Protein AF-A0A1B6HU58-F1 (afdb_monomer)

Structure (mmCIF, N/CA/C/O backbone):
data_AF-A0A1B6HU58-F1
#
_entry.id   AF-A0A1B6HU58-F1
#
loop_
_atom_site.group_PDB
_atom_site.id
_atom_site.type_symbol
_atom_site.label_atom_id
_atom_site.label_alt_id
_atom_site.label_comp_id
_atom_site.label_asym_id
_atom_site.label_entity_id
_atom_site.label_seq_id
_atom_site.pdbx_PDB_ins_code
_atom_site.Cartn_x
_atom_site.Cartn_y
_atom_site.Cartn_z
_atom_site.occupancy
_atom_site.B_iso_or_equiv
_atom_site.auth_seq_id
_atom_site.auth_comp_id
_atom_site.auth_asym_id
_atom_site.auth_atom_id
_atom_site.pdbx_PDB_model_num
ATOM 1 N N . ILE A 1 1 ? -58.304 12.877 50.789 1.00 38.53 1 ILE A N 1
ATOM 2 C CA . ILE A 1 1 ? -57.916 11.702 49.976 1.00 38.53 1 ILE A CA 1
ATOM 3 C C . ILE A 1 1 ? -57.469 12.216 48.611 1.00 38.53 1 ILE A C 1
ATOM 5 O O . ILE A 1 1 ? -58.285 12.794 47.913 1.00 38.53 1 ILE A O 1
ATOM 9 N N . ALA A 1 2 ? -56.160 12.076 48.373 1.00 35.81 2 ALA A N 1
ATOM 10 C CA . ALA A 1 2 ? -55.349 12.209 47.154 1.00 35.81 2 ALA A CA 1
ATOM 11 C C . ALA A 1 2 ? -55.521 13.417 46.203 1.00 35.81 2 ALA A C 1
ATOM 13 O O . ALA A 1 2 ? -56.507 13.556 45.487 1.00 35.81 2 ALA A O 1
ATOM 14 N N . SER A 1 3 ? -54.452 14.220 46.176 1.00 34.66 3 SER A N 1
ATOM 15 C CA . SER A 1 3 ? -54.121 15.298 45.245 1.00 34.66 3 SER A CA 1
ATOM 16 C C . SER A 1 3 ? -53.852 14.820 43.815 1.00 34.66 3 SER A C 1
ATOM 18 O O . SER A 1 3 ? -53.418 13.696 43.575 1.00 34.66 3 SER A O 1
ATOM 20 N N . ILE A 1 4 ? -54.052 15.761 42.894 1.00 45.44 4 ILE A N 1
ATOM 21 C CA . ILE A 1 4 ? -53.617 15.782 41.495 1.00 45.44 4 ILE A CA 1
ATOM 22 C C . ILE A 1 4 ? -52.116 15.478 41.400 1.00 45.44 4 ILE A C 1
ATOM 24 O O . ILE A 1 4 ? -51.355 16.061 42.165 1.00 45.44 4 ILE A O 1
ATOM 28 N N . ASN A 1 5 ? -51.692 14.684 40.411 1.00 38.53 5 ASN A N 1
ATOM 29 C CA . ASN A 1 5 ? -50.334 14.767 39.869 1.00 38.53 5 ASN A CA 1
ATOM 30 C C . ASN A 1 5 ? -50.347 14.659 38.335 1.00 38.53 5 ASN A C 1
ATOM 32 O O . ASN A 1 5 ? -50.683 13.625 37.762 1.00 38.53 5 ASN A O 1
ATOM 36 N N . ASN A 1 6 ? -49.974 15.776 37.704 1.00 44.97 6 ASN A N 1
ATOM 37 C CA . ASN A 1 6 ? -49.461 15.879 36.339 1.00 44.97 6 ASN A CA 1
ATOM 38 C C . ASN A 1 6 ? -48.185 15.042 36.222 1.00 44.97 6 ASN A C 1
ATOM 40 O O . ASN A 1 6 ? -47.305 15.236 37.051 1.00 44.97 6 ASN A O 1
ATOM 44 N N . ASN A 1 7 ? -48.016 14.252 35.159 1.00 41.00 7 ASN A N 1
ATOM 45 C CA . ASN A 1 7 ? -46.676 13.896 34.691 1.00 41.00 7 ASN A CA 1
ATOM 46 C C . ASN A 1 7 ? -46.579 14.022 33.166 1.00 41.00 7 ASN A C 1
ATOM 48 O O . ASN A 1 7 ? -47.156 13.261 32.393 1.00 41.00 7 ASN A O 1
ATOM 52 N N . ARG A 1 8 ? -45.851 15.073 32.790 1.00 44.38 8 ARG A N 1
ATOM 53 C CA . ARG A 1 8 ? -45.233 15.367 31.496 1.00 44.38 8 ARG A CA 1
ATOM 54 C C . ARG A 1 8 ? -44.228 14.248 31.168 1.00 44.38 8 ARG A C 1
ATOM 56 O O . ARG A 1 8 ? -43.626 13.741 32.111 1.00 44.38 8 ARG A O 1
ATOM 63 N N . PRO A 1 9 ? -44.000 13.872 29.897 1.00 43.44 9 PRO A N 1
ATOM 64 C CA . PRO A 1 9 ? -42.882 12.990 29.582 1.00 43.44 9 PRO A CA 1
ATOM 65 C C . PRO A 1 9 ? -41.580 13.710 29.953 1.00 43.44 9 PRO A C 1
ATOM 67 O O . PRO A 1 9 ? -41.341 14.835 29.503 1.00 43.44 9 PRO A O 1
ATOM 70 N N . GLU A 1 10 ? -40.804 13.090 30.840 1.00 45.19 10 GLU A N 1
ATOM 71 C CA . GLU A 1 10 ? -39.456 13.527 31.188 1.00 45.19 10 GLU A CA 1
ATOM 72 C C . GLU A 1 10 ? -38.594 13.551 29.922 1.00 45.19 10 GLU A C 1
ATOM 74 O O . GLU A 1 10 ? -38.734 12.723 29.018 1.00 45.19 10 GLU A O 1
ATOM 79 N N 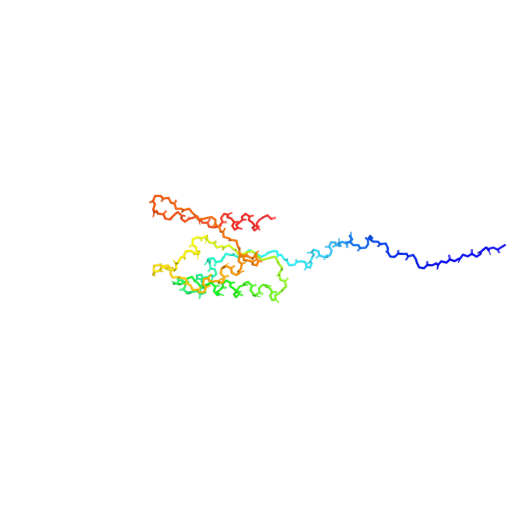. SER A 1 11 ? -37.767 14.588 29.837 1.00 49.78 11 SER A N 1
ATOM 80 C CA . SER A 1 11 ? -36.714 14.746 28.847 1.00 49.78 11 SER A CA 1
ATOM 81 C C . SER A 1 11 ? -35.899 13.465 28.753 1.00 49.78 11 SER A C 1
ATOM 83 O O . SER A 1 11 ? -35.455 12.947 29.771 1.00 49.78 11 SER A O 1
ATOM 85 N N . VAL A 1 12 ? -35.702 12.973 27.532 1.00 48.88 12 VAL A N 1
ATOM 86 C CA . VAL A 1 12 ? -34.733 11.912 27.262 1.00 48.88 12 VAL A CA 1
ATOM 87 C C . VAL A 1 12 ? -33.370 12.482 27.644 1.00 48.88 12 VAL A C 1
ATOM 89 O O . VAL A 1 12 ? -32.906 13.429 27.006 1.00 48.88 12 VAL A O 1
ATOM 92 N N . ASP A 1 13 ? -32.808 12.004 28.748 1.00 41.28 13 ASP A N 1
ATOM 93 C CA . ASP A 1 13 ? -31.530 12.482 29.257 1.00 41.28 13 ASP A CA 1
ATOM 94 C C . ASP A 1 13 ? -30.433 12.229 28.212 1.00 41.28 13 ASP A C 1
ATOM 96 O O . ASP A 1 13 ? -30.347 11.154 27.618 1.00 41.28 13 ASP A O 1
ATOM 100 N N . GLU A 1 14 ? -29.543 13.206 28.018 1.00 51.34 14 GLU A N 1
ATOM 101 C CA . GLU A 1 14 ? -28.357 13.129 27.142 1.00 51.34 14 GLU A CA 1
ATOM 102 C C . GLU A 1 14 ? -27.340 12.036 27.569 1.00 51.34 14 GLU A C 1
ATOM 104 O O . GLU A 1 14 ? -26.264 11.913 26.988 1.00 51.34 14 GLU A O 1
ATOM 109 N N . ALA A 1 15 ? -27.681 11.218 28.569 1.00 48.53 15 ALA A N 1
ATOM 110 C CA . ALA A 1 15 ? -26.873 10.140 29.131 1.00 48.53 15 ALA A CA 1
ATOM 111 C C . ALA A 1 15 ? -26.972 8.800 28.368 1.00 48.53 15 ALA A C 1
ATOM 113 O O . ALA A 1 15 ? -26.189 7.894 28.645 1.00 48.53 15 ALA A O 1
ATOM 114 N N . ASP A 1 16 ? -27.855 8.674 27.370 1.00 49.12 16 ASP A N 1
ATOM 115 C CA . ASP A 1 16 ? -27.934 7.477 26.508 1.00 49.12 16 ASP A CA 1
ATOM 116 C C . ASP A 1 16 ? -26.790 7.384 25.470 1.00 49.12 16 ASP A C 1
ATOM 118 O O . ASP A 1 16 ? -26.725 6.435 24.686 1.00 49.12 16 ASP A O 1
ATOM 122 N N . PHE A 1 17 ? -25.851 8.340 25.452 1.00 54.50 17 PHE A 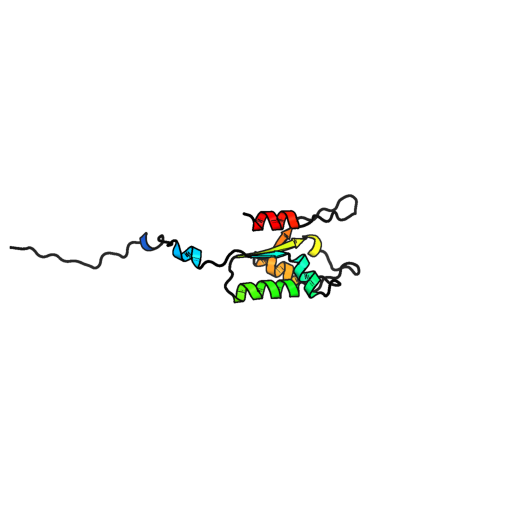N 1
ATOM 123 C CA . PHE A 1 17 ? -24.711 8.333 24.525 1.00 54.50 17 PHE A CA 1
ATOM 124 C C . PHE A 1 17 ? -23.507 7.495 25.005 1.00 54.50 17 PHE A C 1
ATOM 126 O O . PHE A 1 17 ? -22.569 7.285 24.237 1.00 54.50 17 PHE A O 1
ATOM 133 N N . GLU A 1 18 ? -23.513 6.974 26.237 1.00 55.31 18 GLU A N 1
ATOM 134 C CA . GLU A 1 18 ? -22.334 6.306 26.818 1.00 55.31 18 GLU A CA 1
ATOM 135 C C . GLU A 1 18 ? -22.621 4.970 27.522 1.00 55.31 18 GLU A C 1
ATOM 137 O O . GLU A 1 18 ? -22.057 4.649 28.566 1.00 55.31 18 GLU A O 1
ATOM 142 N N . LEU A 1 19 ? -23.443 4.116 26.909 1.00 53.25 19 LEU A N 1
ATOM 143 C CA . LEU A 1 19 ? -23.501 2.696 27.274 1.00 53.25 19 LEU A CA 1
ATOM 144 C C . LEU A 1 19 ? -23.094 1.811 26.092 1.00 53.25 19 LEU A C 1
ATOM 146 O O . LEU A 1 19 ? -23.894 1.077 25.520 1.00 53.25 19 LEU A O 1
ATOM 150 N N . LEU A 1 20 ? -21.807 1.870 25.732 1.00 53.53 20 LEU A N 1
ATOM 151 C CA . LEU A 1 20 ? -21.187 0.812 24.934 1.00 53.53 20 LEU A CA 1
ATOM 152 C C . LEU A 1 20 ? -21.175 -0.459 25.781 1.00 53.53 20 LEU A C 1
ATOM 154 O O . LEU A 1 20 ? -20.449 -0.574 26.770 1.00 53.53 20 LEU A O 1
ATOM 158 N N . THR A 1 21 ? -22.034 -1.402 25.419 1.00 51.16 21 THR A N 1
ATOM 159 C CA . THR A 1 21 ? -22.115 -2.679 26.117 1.00 51.16 21 THR A CA 1
ATOM 160 C C . THR A 1 21 ? -20.924 -3.555 25.708 1.00 51.16 21 THR A C 1
ATOM 162 O O . THR A 1 21 ? -20.485 -3.487 24.560 1.00 51.16 21 THR A O 1
ATOM 165 N N . PRO A 1 22 ? -20.408 -4.446 26.576 1.00 54.22 22 PRO A N 1
ATOM 166 C CA . PRO A 1 22 ? -19.327 -5.380 26.220 1.00 54.22 22 PRO A CA 1
ATOM 167 C C . PRO A 1 22 ? -19.649 -6.289 25.018 1.00 54.22 22 PRO A C 1
ATOM 169 O O . PRO A 1 22 ? -18.760 -6.927 24.459 1.00 54.22 22 PRO A O 1
ATOM 172 N N . ALA A 1 23 ? -20.924 -6.366 24.624 1.00 54.50 23 ALA A N 1
ATOM 173 C CA . ALA A 1 23 ? -21.368 -7.067 23.430 1.00 54.50 23 ALA A CA 1
ATOM 174 C C . ALA A 1 23 ? -20.944 -6.354 22.133 1.00 54.50 23 ALA A C 1
ATOM 176 O O . ALA A 1 23 ? -20.708 -7.033 21.139 1.00 54.50 23 ALA A O 1
ATOM 177 N N . ASP A 1 24 ? -20.785 -5.026 22.133 1.00 54.59 24 ASP A N 1
ATOM 178 C CA . ASP A 1 24 ? -20.426 -4.257 20.934 1.00 54.59 24 ASP A CA 1
ATOM 179 C C . ASP A 1 24 ? -18.991 -4.533 20.464 1.00 54.59 24 ASP A C 1
ATOM 181 O O . ASP A 1 24 ? -18.731 -4.555 19.261 1.00 54.59 24 ASP A O 1
ATOM 185 N N . ASP A 1 25 ? -18.067 -4.822 21.384 1.00 56.78 25 ASP A N 1
ATOM 186 C CA . ASP A 1 25 ? -16.696 -5.219 21.037 1.00 56.78 25 ASP A CA 1
ATOM 187 C C . ASP A 1 25 ? -16.625 -6.641 20.461 1.00 56.78 25 ASP A C 1
ATOM 189 O O . ASP A 1 25 ? -15.767 -6.922 19.625 1.00 56.78 25 ASP A O 1
ATOM 193 N N . ALA A 1 26 ? -17.566 -7.527 20.814 1.00 60.81 26 ALA A N 1
ATOM 194 C CA . ALA A 1 26 ? -17.640 -8.877 20.246 1.00 60.81 26 ALA A CA 1
ATOM 195 C C . ALA A 1 26 ? -18.042 -8.882 18.755 1.00 60.81 26 ALA A C 1
ATOM 197 O O . ALA A 1 26 ? -17.774 -9.858 18.051 1.00 60.81 26 ALA A O 1
ATOM 198 N N . TYR A 1 27 ? -18.644 -7.790 18.264 1.00 67.50 27 TYR A N 1
ATOM 199 C CA . TYR A 1 27 ? -19.015 -7.603 16.857 1.00 67.50 27 TYR A CA 1
ATOM 200 C C . TYR A 1 27 ? -18.078 -6.656 16.090 1.00 67.50 27 TYR A C 1
ATOM 202 O O . TYR A 1 27 ? -18.240 -6.492 14.875 1.00 67.50 27 TYR A O 1
ATOM 210 N N . ARG A 1 28 ? -17.081 -6.042 16.745 1.00 80.06 28 ARG A N 1
ATOM 211 C CA . ARG A 1 28 ? -16.088 -5.211 16.050 1.00 80.06 28 ARG A CA 1
ATOM 212 C C . ARG A 1 28 ? -15.085 -6.090 15.315 1.00 80.06 28 ARG A C 1
ATOM 214 O O . ARG A 1 28 ? -14.399 -6.934 15.887 1.00 80.06 28 ARG A O 1
ATOM 221 N N . LEU A 1 29 ? -14.987 -5.868 14.008 1.00 91.69 29 LEU A N 1
ATOM 222 C CA . LEU A 1 29 ? -13.959 -6.489 13.186 1.00 91.69 29 LEU A CA 1
ATOM 223 C C . LEU A 1 29 ? -12.584 -6.000 13.640 1.00 91.69 29 LEU A C 1
ATOM 225 O O . LEU A 1 29 ? -12.375 -4.800 13.797 1.00 91.69 29 LEU A O 1
ATOM 229 N N . ARG A 1 30 ? -11.647 -6.936 13.809 1.00 93.31 30 ARG A N 1
ATOM 230 C CA . ARG A 1 30 ? -10.271 -6.611 14.197 1.00 93.31 30 ARG A CA 1
ATOM 231 C C . ARG A 1 30 ? -9.610 -5.676 13.168 1.00 93.31 30 ARG A C 1
ATOM 233 O O . ARG A 1 30 ? -9.882 -5.833 11.966 1.00 93.31 30 ARG A O 1
ATOM 240 N N . PRO A 1 31 ? -8.706 -4.784 13.613 1.00 93.69 31 PRO A N 1
ATOM 241 C CA . PRO A 1 31 ? -7.841 -4.031 12.717 1.00 93.69 31 PRO A CA 1
ATOM 242 C C . PRO A 1 31 ? -7.072 -4.955 11.769 1.00 93.69 31 PRO A C 1
ATOM 244 O O . PRO A 1 31 ? -6.706 -6.080 12.124 1.00 93.69 31 PRO A O 1
ATOM 247 N N . VAL A 1 32 ? -6.823 -4.480 10.552 1.00 95.94 32 VAL A N 1
ATOM 248 C CA . VAL A 1 32 ? -6.108 -5.228 9.514 1.00 95.94 32 VAL A CA 1
ATOM 249 C C . VAL A 1 32 ? -4.824 -4.498 9.161 1.00 95.94 32 VAL A C 1
ATOM 251 O O . VAL A 1 32 ? -4.855 -3.347 8.733 1.00 95.94 32 VAL A O 1
ATOM 254 N N . VAL A 1 33 ? -3.696 -5.195 9.274 1.00 95.62 33 VAL A N 1
ATOM 255 C CA . VAL A 1 33 ? -2.393 -4.708 8.813 1.00 95.62 33 VAL A CA 1
ATOM 256 C C . VAL A 1 33 ? -1.970 -5.509 7.586 1.00 95.62 33 VAL A C 1
ATOM 258 O O . VAL A 1 33 ? -1.969 -6.739 7.610 1.00 95.62 33 VAL A O 1
ATOM 261 N N . ILE A 1 34 ? -1.625 -4.815 6.504 1.00 96.06 34 ILE A N 1
ATOM 262 C CA . ILE A 1 34 ? -1.266 -5.407 5.213 1.00 96.06 34 ILE A CA 1
ATOM 263 C C . ILE A 1 34 ? 0.197 -5.086 4.901 1.00 96.06 34 ILE A C 1
ATOM 265 O O . ILE A 1 34 ? 0.592 -3.920 4.839 1.00 96.06 34 ILE A O 1
ATOM 269 N N . ASP A 1 35 ? 0.985 -6.124 4.618 1.00 96.38 35 ASP A N 1
ATOM 270 C CA . ASP A 1 35 ? 2.281 -5.981 3.951 1.00 96.38 35 ASP A CA 1
A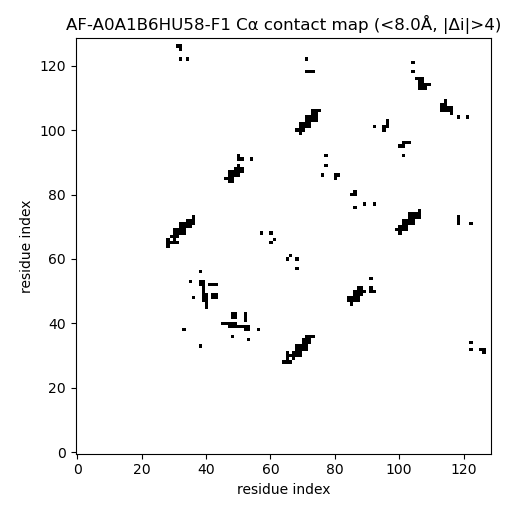TOM 271 C C . ASP A 1 35 ? 2.046 -5.657 2.466 1.00 96.38 35 ASP A C 1
ATOM 273 O O . ASP A 1 35 ? 1.794 -6.537 1.633 1.00 96.38 35 ASP A O 1
ATOM 277 N N . GLY A 1 36 ? 2.097 -4.366 2.133 1.00 97.06 36 GLY A N 1
ATOM 278 C CA . GLY A 1 36 ? 1.845 -3.888 0.779 1.00 97.06 36 GLY A CA 1
ATOM 279 C C . GLY A 1 36 ? 2.887 -4.385 -0.219 1.00 97.06 36 GLY A C 1
ATOM 280 O O . GLY A 1 36 ? 2.543 -4.654 -1.372 1.00 97.06 36 GLY A O 1
ATOM 281 N 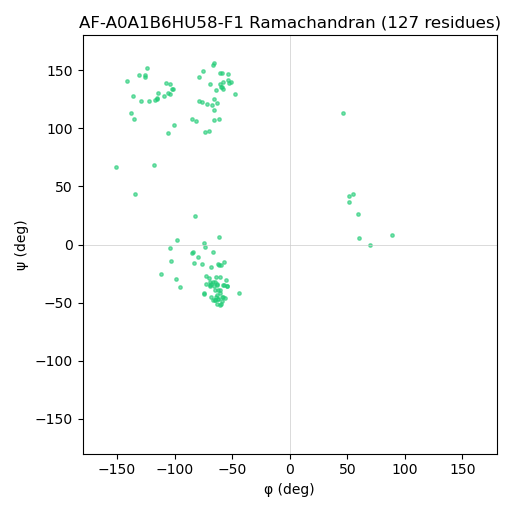N . SER A 1 37 ? 4.138 -4.578 0.211 1.00 95.69 37 SER A N 1
ATOM 282 C CA . SER A 1 37 ? 5.203 -5.067 -0.665 1.00 95.69 37 SER A CA 1
ATOM 283 C C . SER A 1 37 ? 4.984 -6.515 -1.069 1.00 95.69 37 SER A C 1
ATOM 285 O O . SER A 1 37 ? 5.096 -6.844 -2.254 1.00 95.69 37 SER A O 1
ATOM 287 N N . ASN A 1 38 ? 4.633 -7.377 -0.117 1.00 96.69 38 ASN A N 1
ATOM 288 C CA . ASN A 1 38 ? 4.350 -8.775 -0.415 1.00 96.69 38 ASN A CA 1
ATOM 289 C C . ASN A 1 38 ? 3.148 -8.915 -1.357 1.00 96.69 38 ASN A C 1
ATOM 291 O O . ASN A 1 38 ? 3.245 -9.608 -2.376 1.00 96.69 38 ASN A O 1
ATOM 295 N N . VAL A 1 39 ? 2.060 -8.193 -1.068 1.00 98.38 39 VAL A N 1
ATOM 296 C CA . VAL A 1 39 ? 0.844 -8.188 -1.893 1.00 98.38 39 VAL A CA 1
ATOM 297 C C . VAL A 1 39 ? 1.145 -7.704 -3.313 1.00 98.38 39 VAL A C 1
ATOM 299 O O . VAL A 1 39 ? 0.825 -8.403 -4.278 1.00 98.38 39 VAL A O 1
ATOM 302 N N . ALA A 1 40 ? 1.805 -6.552 -3.458 1.00 98.25 40 ALA A N 1
ATOM 303 C CA . ALA A 1 40 ? 2.109 -5.971 -4.763 1.00 98.25 40 ALA A CA 1
ATOM 304 C C . ALA A 1 40 ? 3.029 -6.861 -5.606 1.00 98.25 40 ALA A C 1
ATOM 306 O O . ALA A 1 40 ? 2.773 -7.057 -6.796 1.00 98.25 40 ALA A O 1
ATOM 307 N N . MET A 1 41 ? 4.078 -7.428 -4.999 1.00 97.50 41 MET A N 1
ATOM 308 C CA . MET A 1 41 ? 4.999 -8.330 -5.696 1.00 97.50 41 MET A CA 1
ATOM 309 C C . MET A 1 41 ? 4.333 -9.659 -6.053 1.00 97.50 41 MET A C 1
ATOM 311 O O . MET A 1 41 ? 4.638 -10.234 -7.092 1.00 97.50 41 MET A O 1
ATOM 315 N N . SER A 1 42 ? 3.434 -10.175 -5.208 1.00 98.25 42 SER A N 1
ATOM 316 C CA . SER A 1 42 ? 2.670 -11.388 -5.519 1.00 98.25 42 SER A CA 1
ATOM 317 C C . SER A 1 42 ? 1.736 -11.169 -6.709 1.00 98.25 42 SER A C 1
ATOM 319 O O . SER A 1 42 ? 1.762 -11.944 -7.661 1.00 98.25 42 SER A O 1
ATOM 321 N N . HIS A 1 43 ? 0.979 -10.068 -6.700 1.00 98.50 43 HIS A N 1
ATOM 322 C CA . HIS A 1 43 ? 0.079 -9.710 -7.796 1.00 98.50 43 HIS A CA 1
ATOM 323 C C . HIS A 1 43 ? 0.836 -9.467 -9.111 1.00 98.50 43 HIS A C 1
ATOM 325 O O . HIS A 1 43 ? 0.394 -9.894 -10.173 1.00 98.50 43 HIS A O 1
ATOM 331 N N . GLY A 1 44 ? 2.011 -8.839 -9.048 1.00 97.81 44 GLY A N 1
ATOM 332 C CA . GLY A 1 44 ? 2.878 -8.610 -10.204 1.00 97.81 44 GLY A CA 1
ATOM 333 C C . GLY A 1 44 ? 3.774 -9.791 -10.595 1.00 97.81 44 GLY A C 1
ATOM 334 O O . GLY A 1 44 ? 4.842 -9.579 -11.167 1.00 97.81 44 GLY A O 1
ATOM 335 N N . ASN A 1 45 ? 3.392 -11.027 -10.256 1.00 96.56 45 ASN A N 1
ATOM 336 C CA . ASN A 1 45 ? 4.106 -12.256 -10.620 1.00 96.56 45 ASN A CA 1
ATOM 337 C C . ASN A 1 45 ? 5.610 -12.245 -10.270 1.00 96.56 45 ASN A C 1
ATOM 339 O O . ASN A 1 45 ? 6.449 -12.724 -11.028 1.00 96.56 45 ASN A O 1
ATOM 343 N N . LYS A 1 46 ? 5.963 -11.637 -9.131 1.00 94.69 46 LYS A N 1
ATOM 344 C CA . LYS A 1 46 ? 7.334 -11.486 -8.609 1.00 94.69 46 LYS A CA 1
ATOM 345 C C . LYS A 1 46 ? 8.304 -10.705 -9.509 1.00 94.69 46 LYS A C 1
ATOM 347 O O . LYS A 1 46 ? 9.471 -10.586 -9.150 1.00 94.69 46 LYS A O 1
ATOM 352 N N . VAL A 1 47 ? 7.829 -10.128 -10.613 1.00 96.00 47 VAL A N 1
ATOM 353 C CA . VAL A 1 47 ? 8.651 -9.376 -11.578 1.00 96.00 47 VAL A CA 1
ATOM 354 C C . VAL A 1 47 ? 8.344 -7.882 -11.588 1.00 96.00 47 VAL A C 1
ATOM 356 O O . VAL A 1 47 ? 9.217 -7.088 -11.920 1.00 96.00 47 VAL A O 1
ATOM 359 N N . VAL A 1 48 ? 7.132 -7.484 -11.195 1.00 96.69 48 VAL A N 1
ATOM 360 C CA . VAL A 1 48 ? 6.720 -6.079 -11.107 1.00 96.69 48 VAL A CA 1
ATOM 361 C C . VAL A 1 48 ? 6.070 -5.798 -9.760 1.00 96.69 48 VAL A C 1
ATOM 363 O O . VAL A 1 48 ? 5.377 -6.643 -9.195 1.00 96.69 48 VAL A O 1
ATOM 366 N N . PHE A 1 49 ? 6.275 -4.595 -9.232 1.00 98.19 49 PHE A N 1
ATOM 367 C CA . PHE A 1 49 ? 5.498 -4.120 -8.097 1.00 98.19 49 PHE A CA 1
ATOM 368 C C . PHE A 1 49 ? 4.165 -3.580 -8.611 1.00 98.19 49 PHE A C 1
ATOM 370 O O . PHE A 1 49 ? 4.113 -2.518 -9.233 1.00 98.19 49 PHE A O 1
ATOM 377 N N . SER A 1 50 ? 3.084 -4.322 -8.393 1.00 98.44 50 SER A N 1
ATOM 378 C CA . SER A 1 50 ? 1.766 -3.932 -8.887 1.00 98.44 50 SER A CA 1
ATOM 379 C C . SER A 1 50 ? 0.913 -3.305 -7.790 1.00 98.44 50 SER A C 1
ATOM 381 O O . SER A 1 50 ? 0.349 -4.010 -6.949 1.00 98.44 50 SER A O 1
ATOM 383 N N . CYS A 1 51 ? 0.786 -1.974 -7.811 1.00 98.56 51 CYS A N 1
ATOM 384 C CA . CYS A 1 51 ? 0.009 -1.231 -6.815 1.00 98.56 51 CYS A CA 1
ATOM 385 C C . CYS A 1 51 ? -1.486 -1.570 -6.868 1.00 98.56 51 CYS A C 1
ATOM 387 O O . CYS A 1 51 ? -2.157 -1.577 -5.835 1.00 98.56 51 CYS A O 1
ATOM 389 N N . ARG A 1 52 ? -1.998 -1.963 -8.040 1.00 98.62 52 ARG A N 1
ATOM 390 C CA . ARG A 1 52 ? -3.358 -2.495 -8.189 1.00 98.62 52 ARG A CA 1
ATOM 391 C C . ARG A 1 52 ? -3.634 -3.685 -7.265 1.00 98.62 52 ARG A C 1
ATOM 393 O O . ARG A 1 52 ? -4.733 -3.787 -6.725 1.00 98.62 52 ARG A O 1
ATOM 400 N N . GLY A 1 53 ? -2.641 -4.544 -7.023 1.00 98.69 53 GLY A N 1
ATOM 401 C CA . GLY A 1 53 ? -2.767 -5.659 -6.080 1.00 98.69 53 GLY A CA 1
ATOM 402 C C . GLY A 1 53 ? -3.075 -5.195 -4.654 1.00 98.69 53 GLY A C 1
ATOM 403 O O . GLY A 1 53 ? -3.915 -5.787 -3.977 1.00 98.69 53 GLY A O 1
ATOM 404 N N . ILE A 1 54 ? -2.459 -4.089 -4.224 1.00 98.75 54 ILE A N 1
ATOM 405 C CA . ILE A 1 54 ? -2.725 -3.471 -2.919 1.00 98.75 54 ILE A CA 1
ATOM 406 C C . ILE A 1 54 ? -4.167 -2.962 -2.867 1.00 98.75 54 ILE A C 1
ATOM 408 O O . ILE A 1 54 ? -4.885 -3.271 -1.918 1.00 98.75 54 ILE A O 1
ATOM 412 N N . LYS A 1 55 ? -4.613 -2.233 -3.899 1.00 98.62 55 LYS A N 1
ATOM 413 C CA . LYS A 1 55 ? -5.979 -1.692 -3.961 1.00 98.62 55 LYS A CA 1
ATOM 414 C C . LYS A 1 55 ? -7.037 -2.790 -3.875 1.00 98.62 55 LYS A C 1
ATOM 416 O O . LYS A 1 55 ? -7.965 -2.666 -3.086 1.00 98.62 55 LYS A O 1
ATOM 421 N N . ILE A 1 56 ? -6.855 -3.886 -4.616 1.00 98.75 56 ILE A N 1
ATOM 422 C CA . ILE A 1 56 ? -7.750 -5.054 -4.569 1.00 98.75 56 ILE A CA 1
ATOM 423 C C . ILE A 1 56 ? -7.823 -5.630 -3.150 1.00 98.75 56 ILE A C 1
ATOM 425 O O . ILE A 1 56 ? -8.914 -5.924 -2.665 1.00 98.75 56 ILE A O 1
ATOM 429 N N . CYS A 1 57 ? -6.679 -5.776 -2.477 1.00 98.69 57 CYS A N 1
ATOM 430 C CA . CYS A 1 57 ? -6.623 -6.291 -1.110 1.00 98.69 57 CYS A CA 1
ATOM 431 C C . CYS A 1 57 ? -7.370 -5.372 -0.129 1.00 98.69 57 CYS A C 1
ATOM 433 O O . CYS A 1 57 ? -8.217 -5.834 0.632 1.00 98.69 57 CYS A O 1
ATOM 435 N N . VAL A 1 58 ? -7.128 -4.059 -0.197 1.00 98.56 58 VAL A N 1
ATOM 436 C CA . VAL A 1 58 ? -7.833 -3.061 0.623 1.00 98.56 58 VAL A CA 1
ATOM 437 C C . VAL A 1 58 ? -9.342 -3.106 0.374 1.00 98.56 58 VAL A C 1
ATOM 439 O O . VAL A 1 58 ? -10.122 -3.177 1.323 1.00 98.56 58 VAL A O 1
ATOM 442 N N . ASP A 1 59 ? -9.766 -3.106 -0.891 1.00 98.44 59 ASP A N 1
ATOM 443 C CA . ASP A 1 59 ? -11.184 -3.121 -1.261 1.00 98.44 59 ASP A CA 1
ATOM 444 C C . ASP A 1 59 ? -11.886 -4.396 -0.786 1.00 98.44 59 ASP A C 1
ATOM 446 O O . ASP A 1 59 ? -13.041 -4.348 -0.364 1.00 98.44 59 ASP A O 1
ATOM 450 N N . TRP A 1 60 ? -11.181 -5.530 -0.777 1.00 98.50 60 TRP A N 1
ATOM 451 C CA . TRP A 1 60 ? -11.696 -6.793 -0.254 1.00 98.50 60 TRP A CA 1
ATOM 452 C C . TRP A 1 60 ? -12.054 -6.700 1.236 1.00 98.50 60 TRP A C 1
ATOM 454 O O . TRP A 1 60 ? -13.104 -7.207 1.644 1.00 98.50 60 TRP A O 1
ATOM 464 N N . PHE A 1 61 ? -11.219 -6.040 2.046 1.00 98.31 61 PHE A N 1
ATOM 465 C CA . PHE A 1 61 ? -11.496 -5.824 3.469 1.00 98.31 61 PHE A CA 1
ATOM 466 C C . PHE A 1 61 ? -12.573 -4.753 3.684 1.00 98.31 61 PHE A C 1
ATOM 468 O O . PHE A 1 61 ? -13.494 -4.975 4.475 1.00 98.31 61 PHE A O 1
ATOM 475 N N . LYS A 1 62 ? -12.536 -3.644 2.928 1.00 97.12 62 LYS A N 1
ATOM 476 C CA . LYS A 1 62 ? -13.581 -2.602 2.963 1.00 97.12 62 LYS A CA 1
ATOM 477 C C . LYS A 1 62 ? -14.966 -3.178 2.660 1.00 97.12 62 LYS A C 1
ATOM 479 O O . LYS A 1 62 ? -15.913 -2.919 3.398 1.00 97.12 62 LYS A O 1
ATOM 484 N N . ALA A 1 63 ? -15.083 -4.017 1.628 1.00 97.69 63 ALA A N 1
ATOM 485 C CA . ALA A 1 63 ? -16.343 -4.653 1.232 1.00 97.69 63 ALA A CA 1
ATOM 486 C C . ALA A 1 63 ? -16.931 -5.588 2.307 1.00 97.69 63 ALA A C 1
ATOM 488 O O . ALA A 1 63 ? -18.110 -5.923 2.252 1.00 97.69 63 ALA A O 1
ATOM 489 N N . ARG A 1 64 ? -16.124 -6.002 3.292 1.00 96.00 64 ARG A N 1
ATOM 490 C CA . ARG A 1 64 ? -16.546 -6.815 4.446 1.00 96.00 64 ARG A CA 1
ATOM 491 C C . ARG A 1 64 ? -16.824 -5.990 5.698 1.00 96.00 64 ARG A C 1
ATOM 493 O O . ARG A 1 64 ? -17.122 -6.561 6.739 1.00 96.00 64 ARG A O 1
ATOM 500 N N . GLY A 1 65 ? -16.736 -4.666 5.602 1.00 95.56 65 GLY A N 1
ATOM 501 C CA . GLY A 1 65 ? -17.021 -3.751 6.700 1.00 95.56 65 GLY A CA 1
ATOM 502 C C . GLY A 1 65 ? -15.825 -3.433 7.597 1.00 95.56 65 GLY A C 1
ATOM 503 O O . GLY A 1 65 ? -16.021 -2.771 8.616 1.00 95.56 65 GLY A O 1
ATOM 504 N N . HIS A 1 66 ? -14.598 -3.851 7.252 1.00 96.38 66 HIS A N 1
ATOM 505 C CA . HIS A 1 66 ? -13.415 -3.417 8.001 1.00 96.38 66 HIS A CA 1
ATOM 506 C C . HIS A 1 66 ? -13.212 -1.909 7.831 1.00 96.38 66 HIS A C 1
ATOM 508 O O . HIS A 1 66 ? -13.124 -1.405 6.710 1.00 96.38 66 HIS A O 1
ATOM 514 N N . LYS A 1 67 ? -13.130 -1.203 8.961 1.00 94.12 67 LYS A N 1
ATOM 515 C CA . LYS A 1 67 ? -12.924 0.253 9.018 1.00 94.12 67 LYS A CA 1
ATOM 516 C C . LYS A 1 67 ? -11.465 0.624 9.279 1.00 94.12 67 LYS A C 1
ATOM 518 O O . LYS A 1 67 ? -11.008 1.658 8.808 1.00 94.12 67 LYS A O 1
ATOM 523 N N . GLU A 1 68 ? -10.744 -0.233 9.995 1.00 95.06 68 GLU A N 1
ATOM 524 C CA . GLU A 1 68 ? -9.356 -0.019 10.404 1.00 95.06 68 GLU A CA 1
ATOM 525 C C . GLU A 1 68 ? -8.441 -0.907 9.561 1.00 95.06 68 GLU A C 1
ATOM 527 O O . GLU A 1 68 ? -8.286 -2.102 9.820 1.00 95.06 68 GLU A O 1
ATOM 532 N N . ILE A 1 69 ? -7.892 -0.326 8.496 1.00 97.56 69 ILE A N 1
ATOM 533 C CA . ILE A 1 69 ? -6.997 -1.003 7.558 1.00 97.56 69 ILE A CA 1
ATOM 534 C C . ILE A 1 69 ? -5.751 -0.139 7.401 1.00 97.56 69 ILE A C 1
ATOM 536 O O . ILE A 1 69 ? -5.856 1.010 6.976 1.00 97.56 69 ILE A O 1
ATOM 540 N N . THR A 1 70 ? -4.586 -0.719 7.677 1.00 97.38 70 THR A N 1
ATOM 541 C CA . THR A 1 70 ? -3.288 -0.066 7.506 1.00 97.38 70 THR A CA 1
ATOM 542 C C . THR A 1 70 ? -2.413 -0.885 6.569 1.00 97.38 70 THR A C 1
ATOM 544 O O . THR A 1 70 ? -2.141 -2.058 6.814 1.00 97.38 70 THR A O 1
ATOM 547 N N . VAL A 1 71 ? -1.938 -0.271 5.492 1.00 97.62 71 VAL A N 1
ATOM 548 C CA . VAL A 1 71 ? -0.991 -0.860 4.545 1.00 97.62 71 VAL A CA 1
ATOM 549 C C . VAL A 1 71 ? 0.376 -0.233 4.763 1.00 97.62 71 VAL A C 1
ATOM 551 O O . VAL A 1 71 ? 0.495 0.989 4.742 1.00 97.62 71 VAL A O 1
ATOM 554 N N . PHE A 1 72 ? 1.419 -1.047 4.887 1.00 95.56 72 PHE A N 1
ATOM 555 C CA . PHE A 1 72 ? 2.794 -0.553 4.912 1.00 95.56 72 PHE A CA 1
ATOM 556 C C . PHE A 1 72 ? 3.491 -0.761 3.571 1.00 95.56 72 PHE A C 1
ATOM 558 O O . PHE A 1 72 ? 3.422 -1.840 2.978 1.00 95.56 72 PHE A O 1
ATOM 565 N N . VAL A 1 73 ? 4.167 0.287 3.095 1.00 94.75 73 VAL A N 1
ATOM 566 C CA . VAL A 1 73 ? 4.982 0.273 1.872 1.00 94.75 73 VAL A CA 1
ATOM 567 C C . VAL A 1 73 ? 6.253 1.109 2.101 1.00 94.75 73 VAL A C 1
ATOM 569 O O . VAL A 1 73 ? 6.153 2.187 2.682 1.00 94.75 73 VAL A O 1
ATOM 572 N N . PRO A 1 74 ? 7.438 0.704 1.607 1.00 91.62 74 PRO A N 1
ATOM 573 C CA . PRO A 1 74 ? 8.640 1.528 1.692 1.00 91.62 74 PRO A CA 1
ATOM 574 C C . PRO A 1 74 ? 8.487 2.884 1.004 1.00 91.62 74 PRO A C 1
ATOM 576 O O . PRO A 1 74 ? 8.064 2.942 -0.151 1.00 91.62 74 PRO A O 1
ATOM 579 N N . LEU A 1 75 ? 8.946 3.968 1.637 1.00 89.19 75 LEU A N 1
ATOM 580 C CA . LEU A 1 75 ? 8.887 5.321 1.060 1.00 89.19 75 LEU A CA 1
ATOM 581 C C . LEU A 1 75 ? 9.538 5.426 -0.329 1.00 89.19 75 LEU A C 1
ATOM 583 O O . LEU A 1 75 ? 9.035 6.133 -1.201 1.00 89.19 75 LEU A O 1
ATOM 587 N N . TRP A 1 76 ? 10.624 4.687 -0.573 1.00 88.88 76 TRP A N 1
ATOM 588 C CA . TRP A 1 76 ? 11.311 4.691 -1.869 1.00 88.88 76 TRP A CA 1
ATOM 589 C C . TRP A 1 76 ? 10.426 4.204 -3.025 1.00 88.88 76 TRP A C 1
ATOM 591 O O . TRP A 1 76 ? 10.728 4.490 -4.181 1.00 88.88 76 TRP A O 1
ATOM 601 N N . ARG A 1 77 ? 9.309 3.513 -2.748 1.00 93.00 77 ARG A N 1
ATOM 602 C CA . ARG A 1 77 ? 8.310 3.153 -3.765 1.00 93.00 77 ARG A CA 1
ATOM 603 C C . ARG A 1 77 ? 7.572 4.360 -4.345 1.00 93.00 77 ARG 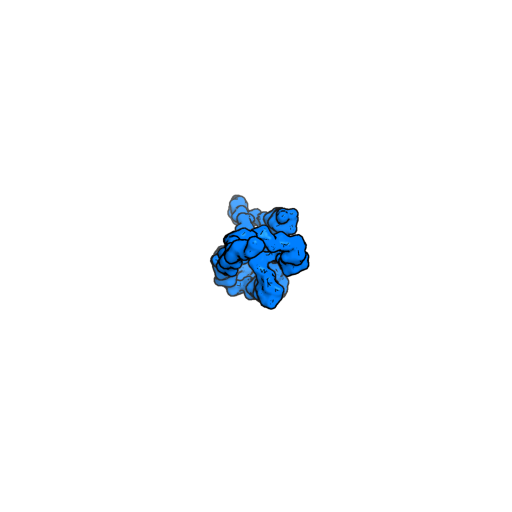A C 1
ATOM 605 O O . ARG A 1 77 ? 6.840 4.162 -5.305 1.00 93.00 77 ARG A O 1
ATOM 612 N N . LYS A 1 78 ? 7.770 5.580 -3.826 1.00 90.75 78 LYS A N 1
ATOM 613 C CA . LYS A 1 78 ? 7.323 6.842 -4.450 1.00 90.75 78 LYS A CA 1
ATOM 614 C C . LYS A 1 78 ? 8.291 7.377 -5.511 1.00 90.75 78 LYS A C 1
ATOM 616 O O . LYS A 1 78 ? 7.922 8.269 -6.265 1.00 90.75 78 LYS A O 1
ATOM 621 N N . GLU A 1 79 ? 9.530 6.887 -5.556 1.00 90.31 79 GLU A N 1
ATOM 622 C CA . GLU A 1 79 ? 10.488 7.291 -6.590 1.00 90.31 79 GLU A CA 1
ATOM 623 C C . GLU A 1 79 ? 10.036 6.799 -7.973 1.00 90.31 79 GLU A C 1
ATOM 625 O O . GLU A 1 79 ? 9.348 5.782 -8.081 1.00 90.31 79 GLU A O 1
ATOM 630 N N . SER A 1 80 ? 10.459 7.483 -9.040 1.00 87.69 80 SER A N 1
ATOM 631 C CA . SER A 1 80 ? 10.140 7.085 -10.414 1.00 87.69 80 SER A CA 1
ATOM 632 C C . SER A 1 80 ? 10.522 5.630 -10.703 1.00 87.69 80 SER A C 1
ATOM 634 O O . SER A 1 80 ? 11.580 5.155 -10.276 1.00 87.69 80 SER A O 1
ATOM 636 N N . SER A 1 81 ? 9.673 4.949 -11.479 1.00 90.06 81 SER A N 1
ATOM 637 C CA . SER A 1 81 ? 9.908 3.582 -11.957 1.00 90.06 81 SER A CA 1
ATOM 638 C C . SER A 1 81 ? 11.264 3.458 -12.657 1.00 90.06 81 SER A C 1
ATOM 640 O O . SER A 1 81 ? 11.651 4.336 -13.434 1.00 90.06 81 SER A O 1
ATOM 642 N N . ARG A 1 82 ? 11.981 2.361 -12.399 1.00 89.50 82 ARG A N 1
ATOM 643 C CA . ARG A 1 82 ? 13.273 2.054 -13.029 1.00 89.50 82 ARG A CA 1
ATOM 644 C C . ARG A 1 82 ? 13.217 0.685 -13.714 1.00 89.50 82 ARG A C 1
ATOM 646 O O . ARG A 1 82 ? 12.468 -0.172 -13.246 1.00 89.50 82 ARG A O 1
ATOM 653 N N . PRO A 1 83 ? 14.009 0.436 -14.776 1.00 86.81 83 PRO A N 1
ATOM 654 C CA . PRO A 1 83 ? 13.994 -0.849 -15.482 1.00 86.81 83 PRO A CA 1
ATOM 655 C C . PRO A 1 83 ? 14.308 -2.061 -14.592 1.00 86.81 83 PRO A C 1
ATOM 657 O O . PRO A 1 83 ? 13.740 -3.129 -14.786 1.00 86.81 83 PRO A O 1
ATOM 660 N N . ASP A 1 84 ? 15.187 -1.892 -13.603 1.00 88.25 84 ASP A N 1
ATOM 661 C CA . ASP A 1 84 ? 15.587 -2.917 -12.630 1.00 88.25 84 ASP A CA 1
ATOM 662 C C . ASP A 1 84 ? 14.569 -3.111 -11.496 1.00 88.25 84 ASP A C 1
ATOM 664 O O . ASP A 1 84 ? 14.676 -4.048 -10.706 1.00 88.25 84 ASP A O 1
ATOM 668 N N . ASN A 1 85 ? 13.583 -2.221 -11.391 1.00 87.69 85 ASN A N 1
ATOM 669 C CA . ASN A 1 85 ? 12.601 -2.226 -10.320 1.00 87.69 85 ASN A CA 1
ATOM 670 C C . ASN A 1 85 ? 11.271 -1.625 -10.796 1.00 87.69 85 ASN A C 1
ATOM 672 O O . ASN A 1 85 ? 10.883 -0.534 -10.353 1.00 87.69 85 ASN A O 1
ATOM 676 N N . PRO A 1 86 ? 10.591 -2.304 -11.733 1.00 95.19 86 PRO A N 1
ATOM 677 C CA . PRO A 1 86 ? 9.402 -1.759 -12.351 1.00 95.19 86 PRO A CA 1
ATOM 678 C C . PRO A 1 86 ? 8.253 -1.699 -11.340 1.00 95.19 86 PRO A C 1
ATOM 680 O O . PRO A 1 86 ? 8.011 -2.628 -10.561 1.00 95.19 86 PRO A O 1
ATOM 683 N N . ILE A 1 87 ? 7.525 -0.590 -11.379 1.00 97.69 87 ILE A N 1
ATOM 684 C CA . ILE A 1 87 ? 6.286 -0.359 -10.636 1.00 97.69 87 ILE A CA 1
ATOM 685 C C . ILE A 1 87 ? 5.176 0.051 -11.606 1.00 97.69 87 ILE A C 1
ATOM 687 O O . ILE A 1 87 ? 5.435 0.730 -12.600 1.00 97.69 87 ILE A O 1
ATOM 691 N N . THR A 1 88 ? 3.952 -0.391 -11.327 1.00 97.69 88 THR A N 1
ATOM 692 C CA . THR A 1 88 ? 2.746 -0.108 -12.127 1.00 97.69 88 THR A CA 1
ATOM 693 C C . THR A 1 88 ? 1.662 0.500 -11.248 1.00 97.69 88 THR A C 1
ATOM 695 O O . THR A 1 88 ? 1.567 0.143 -10.070 1.00 97.69 88 THR A O 1
ATOM 698 N N . ASP A 1 89 ? 0.870 1.409 -11.824 1.00 97.75 89 ASP A N 1
ATOM 699 C CA . ASP A 1 89 ? -0.244 2.112 -11.169 1.00 97.75 89 ASP A CA 1
ATOM 700 C C . ASP A 1 89 ? 0.187 2.846 -9.879 1.00 97.75 89 ASP A C 1
ATOM 702 O O . ASP A 1 89 ? -0.431 2.747 -8.816 1.00 97.75 89 ASP A O 1
ATOM 706 N N . GLN A 1 90 ? 1.339 3.524 -9.931 1.00 97.31 90 GLN A N 1
ATOM 707 C CA . GLN A 1 90 ? 1.994 4.125 -8.763 1.00 97.31 90 GLN A CA 1
ATOM 708 C C . GLN A 1 90 ? 1.129 5.188 -8.063 1.00 97.31 90 GLN A C 1
ATOM 710 O O . GLN A 1 90 ? 1.235 5.366 -6.848 1.00 97.31 90 GLN A O 1
ATOM 715 N N . GLU A 1 91 ? 0.246 5.858 -8.800 1.00 97.62 91 GLU A N 1
ATOM 716 C CA . GLU A 1 91 ? -0.724 6.834 -8.301 1.00 97.62 91 GLU A CA 1
ATOM 717 C C . GLU A 1 91 ? -1.627 6.281 -7.189 1.00 97.62 91 GLU A C 1
ATOM 719 O O . GLU A 1 91 ? -1.942 7.016 -6.249 1.00 97.62 91 GLU A O 1
ATOM 724 N N . ILE A 1 92 ? -1.925 4.976 -7.206 1.00 98.50 92 ILE A N 1
ATOM 725 C CA . ILE A 1 92 ? -2.707 4.287 -6.168 1.00 98.50 92 ILE A CA 1
ATOM 726 C C . ILE A 1 92 ? -2.061 4.447 -4.786 1.00 98.50 92 ILE A C 1
ATOM 728 O O . ILE A 1 92 ? -2.764 4.566 -3.782 1.00 98.50 92 ILE A O 1
ATOM 732 N N . LEU A 1 93 ? -0.725 4.475 -4.699 1.00 97.94 93 LEU A N 1
ATOM 733 C CA . LEU A 1 93 ? -0.045 4.642 -3.412 1.00 97.94 93 LEU A CA 1
ATOM 734 C C . LEU A 1 93 ? -0.345 6.014 -2.794 1.00 97.94 93 LEU A C 1
ATOM 736 O O . LEU A 1 93 ? -0.563 6.110 -1.589 1.00 97.94 93 LEU A O 1
ATOM 740 N N . ASN A 1 94 ? -0.400 7.062 -3.622 1.00 96.31 94 ASN A N 1
ATOM 741 C CA . ASN A 1 94 ? -0.721 8.420 -3.180 1.00 96.31 94 ASN A CA 1
ATOM 742 C C . ASN A 1 94 ? -2.207 8.560 -2.820 1.00 96.31 94 ASN A C 1
ATOM 744 O O . ASN A 1 94 ? -2.560 9.310 -1.913 1.00 96.31 94 ASN A O 1
ATOM 748 N N . GLU A 1 95 ? -3.090 7.848 -3.522 1.00 98.19 95 GLU A N 1
ATOM 749 C CA . GLU A 1 95 ? -4.515 7.789 -3.187 1.00 98.19 95 GLU A CA 1
ATOM 750 C C . GLU A 1 95 ? -4.744 7.151 -1.817 1.00 98.19 95 GLU A C 1
ATOM 752 O O . GLU A 1 95 ? -5.379 7.761 -0.957 1.00 98.19 95 GLU A O 1
ATOM 757 N N . LEU A 1 96 ? -4.160 5.974 -1.580 1.00 98.06 96 LEU A N 1
ATOM 758 C CA . LEU A 1 96 ? -4.296 5.259 -0.311 1.00 98.06 96 LEU A CA 1
ATOM 759 C C . LEU A 1 96 ? -3.628 5.999 0.861 1.00 98.06 96 LEU A C 1
ATOM 761 O O . LEU A 1 96 ? -4.130 5.933 1.984 1.00 98.06 96 LEU A O 1
ATOM 765 N N . GLU A 1 97 ? -2.529 6.723 0.622 1.00 97.31 97 GLU A N 1
ATOM 766 C CA . GLU A 1 97 ? -1.908 7.607 1.621 1.00 97.31 97 GLU A CA 1
ATOM 767 C C . GLU A 1 97 ? -2.856 8.756 2.000 1.00 97.31 97 GLU A C 1
ATOM 769 O O . GLU A 1 97 ? -3.065 9.029 3.183 1.00 97.31 97 GLU A O 1
ATOM 774 N N . ARG A 1 98 ? -3.494 9.399 1.011 1.00 97.62 98 ARG A N 1
ATOM 775 C CA . ARG A 1 98 ? -4.462 10.487 1.237 1.00 97.62 98 ARG A CA 1
ATOM 776 C C . ARG A 1 98 ? -5.695 10.016 2.008 1.00 97.62 98 ARG A C 1
ATOM 778 O O . ARG A 1 98 ? -6.229 10.760 2.825 1.00 97.62 98 ARG A O 1
ATOM 785 N N . GLU A 1 99 ? -6.123 8.779 1.766 1.00 97.38 99 GLU A N 1
ATOM 786 C CA . GLU A 1 99 ? -7.197 8.110 2.510 1.00 97.38 99 GLU A CA 1
ATOM 787 C C . GLU A 1 99 ? -6.781 7.673 3.926 1.00 97.38 99 GLU A C 1
ATOM 789 O O . GLU A 1 99 ? -7.614 7.153 4.662 1.00 97.38 99 GLU A O 1
ATOM 794 N N . LYS A 1 100 ? -5.518 7.893 4.327 1.00 96.75 100 LYS A N 1
ATOM 795 C CA . LYS A 1 100 ? -4.934 7.439 5.602 1.00 96.75 100 LYS A CA 1
ATOM 796 C C . LYS A 1 100 ? -4.974 5.917 5.796 1.00 96.75 100 LYS A C 1
ATOM 798 O O . LYS A 1 100 ? -4.972 5.440 6.925 1.00 96.75 100 LYS A O 1
ATOM 803 N N . ILE A 1 101 ? -4.989 5.165 4.697 1.00 97.62 101 ILE A N 1
ATOM 8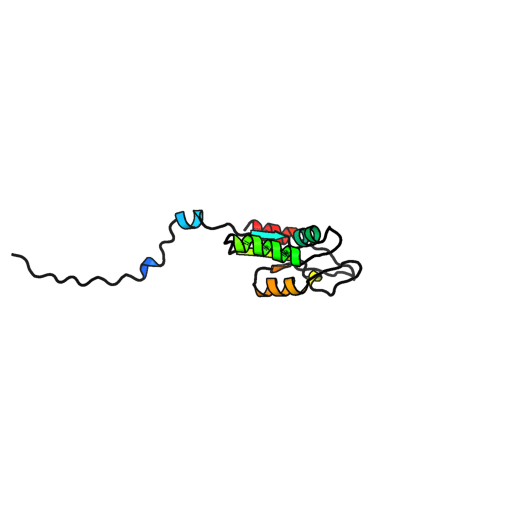04 C CA . ILE A 1 101 ? -4.951 3.696 4.697 1.00 97.62 101 ILE A CA 1
ATOM 805 C C . ILE A 1 101 ? -3.519 3.202 4.519 1.00 97.62 101 ILE A C 1
ATOM 807 O O . ILE A 1 101 ? -3.140 2.189 5.093 1.00 97.62 101 ILE A O 1
ATOM 811 N N . LEU A 1 102 ? -2.711 3.893 3.715 1.00 97.56 102 LEU A N 1
ATOM 812 C CA . LEU A 1 102 ? -1.317 3.529 3.484 1.00 97.56 102 LEU A CA 1
ATOM 813 C C . LEU A 1 102 ? -0.379 4.415 4.300 1.00 97.56 102 LEU A C 1
ATOM 815 O O . LEU A 1 102 ? -0.490 5.639 4.289 1.00 97.56 102 LEU A O 1
ATOM 819 N N . VAL A 1 103 ? 0.590 3.781 4.954 1.00 94.94 103 VAL A N 1
ATOM 820 C CA . VAL A 1 103 ? 1.686 4.425 5.674 1.00 94.94 103 VAL A CA 1
ATOM 821 C C . VAL A 1 103 ? 3.000 4.068 4.995 1.00 94.94 103 VAL A C 1
ATOM 823 O O . VAL A 1 103 ? 3.344 2.892 4.837 1.00 94.94 103 VAL A O 1
ATOM 826 N N . PHE A 1 104 ? 3.766 5.093 4.621 1.00 91.94 104 PHE A N 1
ATOM 827 C CA . PHE A 1 104 ? 5.115 4.879 4.121 1.00 91.94 104 PHE A CA 1
ATOM 828 C C . PHE A 1 104 ? 6.092 4.636 5.266 1.00 91.94 104 PHE A C 1
ATOM 830 O O . PHE A 1 104 ? 6.247 5.469 6.162 1.00 91.94 104 PHE A O 1
ATOM 837 N N . THR A 1 105 ? 6.792 3.509 5.219 1.00 86.19 105 THR A N 1
ATOM 838 C CA . THR A 1 105 ? 7.875 3.218 6.156 1.00 86.19 105 THR A CA 1
ATOM 839 C C . THR A 1 105 ? 9.145 3.976 5.749 1.00 86.19 105 THR A C 1
ATOM 841 O O . THR A 1 105 ? 9.421 4.153 4.553 1.00 86.19 105 THR A O 1
ATOM 844 N N . PRO A 1 106 ? 9.952 4.456 6.714 1.00 81.06 106 PRO A N 1
ATOM 845 C CA . PRO A 1 106 ? 11.193 5.154 6.408 1.00 81.06 106 PRO A CA 1
ATOM 846 C C . PRO A 1 106 ? 12.149 4.296 5.572 1.00 81.06 106 PRO A C 1
ATOM 848 O O . PRO A 1 106 ? 12.448 3.157 5.921 1.00 81.06 106 PRO A O 1
ATOM 851 N N . SER A 1 107 ? 12.717 4.881 4.519 1.00 65.88 107 SER A N 1
ATOM 852 C CA . SER A 1 107 ? 13.797 4.279 3.732 1.00 65.88 107 SER A CA 1
ATOM 853 C C . SER A 1 107 ? 15.076 5.099 3.873 1.00 65.88 107 SER A C 1
ATOM 855 O O . SER A 1 107 ? 15.036 6.316 3.686 1.00 65.88 107 SER A O 1
ATOM 857 N N . ARG A 1 108 ? 16.221 4.469 4.175 1.00 64.06 108 ARG A N 1
ATOM 858 C CA . ARG A 1 108 ? 17.512 5.173 4.280 1.00 64.06 108 ARG A CA 1
ATOM 859 C C . ARG A 1 108 ? 18.410 4.924 3.068 1.00 64.06 108 ARG A C 1
ATOM 861 O O . ARG A 1 108 ? 18.574 3.796 2.607 1.00 64.06 108 ARG A O 1
ATOM 868 N N . HIS A 1 109 ? 19.064 5.989 2.614 1.00 60.59 109 HIS A N 1
ATOM 869 C CA . HIS A 1 109 ? 20.200 5.929 1.697 1.00 60.59 109 HIS A CA 1
ATOM 870 C C . HIS A 1 109 ? 21.480 6.184 2.498 1.00 60.59 109 HIS A C 1
ATOM 872 O O . HIS A 1 109 ? 21.546 7.147 3.258 1.00 60.59 109 HIS A O 1
ATOM 878 N N . CYS A 1 110 ? 22.488 5.325 2.350 1.00 57.66 110 CYS A N 1
ATOM 879 C CA . CYS A 1 110 ? 23.796 5.505 2.979 1.00 57.66 110 CYS A CA 1
ATOM 880 C C . CYS A 1 110 ? 24.888 5.188 1.955 1.00 57.66 110 CYS A C 1
ATOM 882 O O . CYS A 1 110 ? 24.852 4.137 1.316 1.00 57.66 110 CYS A O 1
ATOM 884 N N . ASN A 1 111 ? 25.846 6.100 1.774 1.00 57.22 111 ASN A N 1
ATOM 885 C CA . ASN A 1 111 ? 26.971 5.948 0.840 1.00 57.22 111 ASN A CA 1
ATOM 886 C C . ASN A 1 111 ? 26.554 5.571 -0.597 1.00 57.22 111 ASN A C 1
ATOM 888 O O . ASN A 1 111 ? 27.146 4.689 -1.215 1.00 57.22 111 ASN A O 1
ATOM 892 N N . GLY A 1 112 ? 25.490 6.192 -1.119 1.00 62.91 112 GLY A N 1
ATOM 893 C CA . GLY A 1 112 ? 24.988 5.930 -2.476 1.00 62.91 112 GLY A CA 1
ATOM 894 C C . GLY A 1 112 ? 24.333 4.556 -2.672 1.00 62.91 112 GLY A C 1
ATOM 895 O O . GLY A 1 112 ? 23.848 4.268 -3.763 1.00 62.91 112 GLY A O 1
ATOM 896 N N . LYS A 1 113 ? 24.268 3.718 -1.628 1.00 58.97 113 LYS A N 1
ATOM 897 C CA . LYS A 1 113 ? 23.555 2.438 -1.627 1.00 58.97 113 LYS A CA 1
ATOM 898 C C . LYS A 1 113 ? 22.286 2.550 -0.788 1.00 58.97 113 LYS A C 1
ATOM 900 O O . LYS A 1 113 ? 22.258 3.166 0.281 1.00 58.97 113 LYS A O 1
ATOM 905 N N . ARG A 1 114 ? 21.206 1.951 -1.286 1.00 66.31 114 ARG A N 1
ATOM 906 C CA . ARG A 1 114 ? 19.952 1.848 -0.540 1.00 66.31 114 ARG A CA 1
ATOM 907 C C . ARG A 1 114 ? 20.149 0.839 0.589 1.00 66.31 114 ARG A C 1
ATOM 909 O O . ARG A 1 114 ? 20.475 -0.315 0.326 1.00 66.31 114 ARG A O 1
ATOM 916 N N . ILE A 1 115 ? 19.955 1.272 1.833 1.00 60.81 115 ILE A N 1
ATOM 917 C CA . ILE A 1 115 ? 19.833 0.347 2.958 1.00 60.81 115 ILE A CA 1
ATOM 918 C C . ILE A 1 115 ? 18.366 -0.066 2.989 1.00 60.81 115 ILE A C 1
ATOM 920 O O . ILE A 1 115 ? 17.49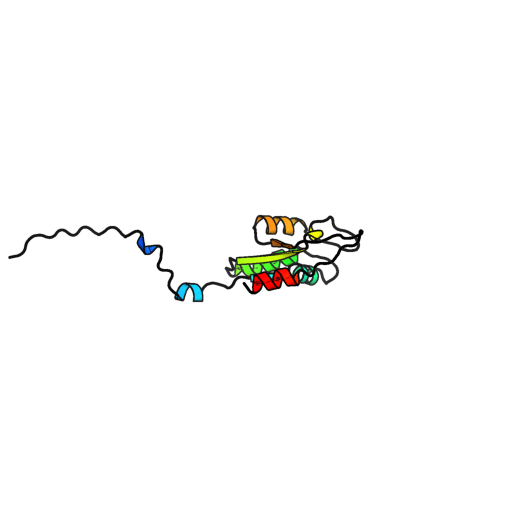3 0.742 3.307 1.00 60.81 115 ILE A O 1
ATOM 924 N N . GLN A 1 116 ? 18.091 -1.310 2.604 1.00 56.88 116 GLN A N 1
ATOM 925 C CA . GLN A 1 116 ? 16.755 -1.882 2.694 1.00 56.88 116 GLN A CA 1
ATOM 926 C C . GLN A 1 116 ? 16.432 -2.101 4.173 1.00 56.88 116 GLN A C 1
ATOM 928 O O . GLN A 1 116 ? 16.886 -3.058 4.795 1.00 56.88 116 GLN A O 1
ATOM 933 N N . CYS A 1 117 ? 15.707 -1.157 4.767 1.00 56.25 11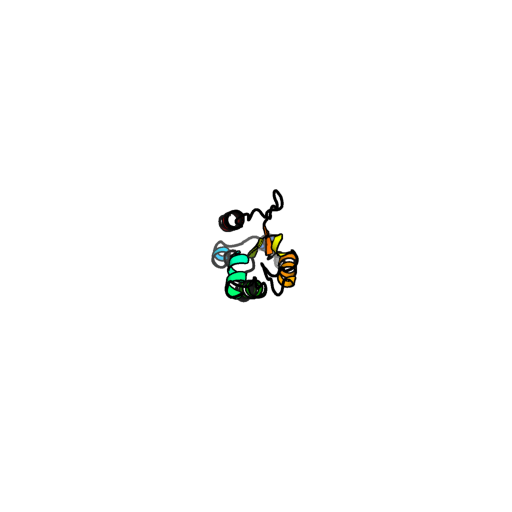7 CYS A N 1
ATOM 934 C CA . CYS A 1 117 ? 15.083 -1.374 6.059 1.00 56.25 117 CYS A CA 1
ATOM 935 C C . CYS A 1 117 ? 13.993 -2.426 5.835 1.00 56.25 117 CYS A C 1
ATOM 937 O O . CYS A 1 117 ? 13.124 -2.221 4.994 1.00 56.25 117 CYS A O 1
ATOM 939 N N . TYR A 1 118 ? 14.071 -3.566 6.516 1.00 58.69 118 TYR A N 1
ATOM 940 C CA . TYR A 1 118 ? 12.960 -4.510 6.524 1.00 58.69 118 TYR A CA 1
ATOM 941 C C . TYR A 1 118 ? 11.786 -3.836 7.238 1.00 58.69 118 TYR A C 1
ATOM 943 O O . TYR A 1 118 ? 11.883 -3.503 8.423 1.00 58.69 118 TYR A O 1
ATOM 951 N N . ASP A 1 119 ? 10.704 -3.599 6.499 1.00 60.19 119 ASP A N 1
ATOM 952 C CA . ASP A 1 119 ? 9.474 -2.983 7.010 1.00 60.19 119 ASP A CA 1
ATOM 953 C C . ASP A 1 119 ? 8.845 -3.800 8.150 1.00 60.19 119 ASP A C 1
ATOM 955 O O . ASP A 1 119 ? 8.070 -3.261 8.941 1.00 60.19 119 ASP A O 1
ATOM 959 N N . ASP A 1 120 ? 9.239 -5.072 8.280 1.00 64.44 120 ASP A N 1
ATOM 960 C CA . ASP A 1 120 ? 8.805 -6.043 9.286 1.00 64.44 120 ASP A CA 1
ATOM 961 C C . ASP A 1 120 ? 8.748 -5.458 10.697 1.00 64.44 120 ASP A C 1
ATOM 963 O O . ASP A 1 120 ? 7.791 -5.690 11.429 1.00 64.44 120 ASP A O 1
ATOM 967 N N . ARG A 1 121 ? 9.737 -4.650 11.101 1.00 65.06 121 ARG A N 1
ATOM 968 C CA . ARG A 1 121 ? 9.765 -4.101 12.465 1.00 65.06 121 ARG A CA 1
ATOM 969 C C . ARG A 1 121 ? 8.661 -3.069 12.710 1.00 65.06 121 ARG A C 1
ATOM 971 O O . ARG A 1 121 ? 8.151 -2.994 13.824 1.00 65.06 121 ARG A O 1
ATOM 978 N N . CYS A 1 122 ? 8.304 -2.276 11.701 1.00 61.06 122 CYS A N 1
ATOM 979 C CA . CYS A 1 122 ? 7.181 -1.340 11.788 1.00 61.06 122 CYS A CA 1
ATOM 980 C C . CYS A 1 122 ? 5.845 -2.088 11.719 1.00 61.06 122 CYS A C 1
ATOM 982 O O . CYS A 1 122 ? 4.957 -1.805 12.520 1.00 61.06 122 CYS A O 1
ATOM 984 N N . ILE A 1 123 ? 5.743 -3.076 10.824 1.00 64.81 123 ILE A N 1
ATOM 985 C CA . ILE A 1 123 ? 4.547 -3.907 10.636 1.00 64.81 123 ILE A CA 1
ATOM 986 C C . ILE A 1 123 ? 4.210 -4.675 11.920 1.00 64.81 123 ILE A C 1
ATOM 988 O O . ILE A 1 123 ? 3.090 -4.587 12.415 1.00 64.81 123 ILE A O 1
ATOM 992 N N . LEU A 1 124 ? 5.183 -5.390 12.492 1.00 69.19 124 LEU A N 1
ATOM 993 C CA . LEU A 1 124 ? 4.993 -6.202 13.696 1.00 69.19 124 LEU A CA 1
ATOM 994 C C . LEU A 1 124 ? 4.678 -5.358 14.928 1.00 69.19 124 LEU A C 1
ATOM 996 O O . LEU A 1 124 ? 3.900 -5.791 15.768 1.00 69.19 124 LEU A O 1
ATOM 1000 N N . LYS A 1 125 ? 5.268 -4.163 15.040 1.00 70.56 125 LYS A N 1
ATOM 1001 C CA . LYS A 1 125 ? 4.992 -3.275 16.168 1.00 70.56 125 LYS A CA 1
ATOM 1002 C C . LYS A 1 125 ? 3.547 -2.774 16.136 1.00 70.56 125 LYS A C 1
ATOM 1004 O O . LYS A 1 125 ? 2.878 -2.873 17.150 1.00 70.56 125 LYS A O 1
ATOM 1009 N N . LEU A 1 126 ? 3.062 -2.304 14.983 1.00 64.75 126 LEU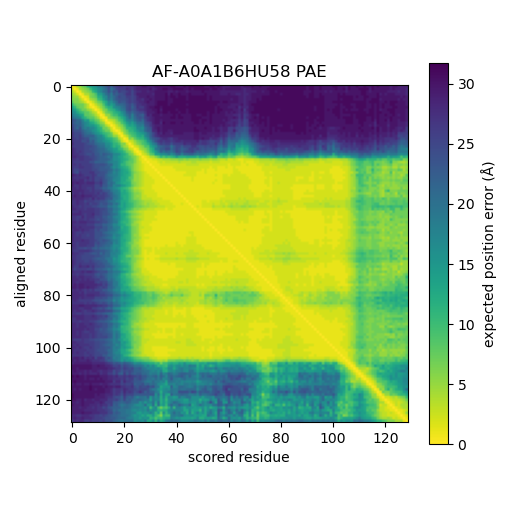 A N 1
ATOM 1010 C CA . LEU A 1 126 ? 1.680 -1.826 14.865 1.00 64.75 126 LEU A CA 1
ATOM 1011 C C . LEU A 1 126 ? 0.655 -2.965 14.990 1.00 64.75 126 LEU A C 1
ATOM 1013 O O . LEU A 1 126 ? -0.431 -2.753 15.499 1.00 64.75 126 LEU A O 1
ATOM 1017 N N . ALA A 1 127 ? 0.973 -4.168 14.504 1.00 69.00 127 ALA A N 1
ATOM 1018 C CA . ALA A 1 127 ? 0.051 -5.303 14.574 1.00 69.00 127 ALA A CA 1
ATOM 1019 C C . ALA A 1 127 ? -0.052 -5.941 15.975 1.00 69.00 127 ALA A C 1
ATOM 1021 O O . ALA A 1 127 ? -0.960 -6.739 16.203 1.00 69.00 127 ALA A O 1
ATOM 1022 N N . ALA A 1 128 ? 0.904 -5.661 16.866 1.00 67.19 128 ALA A N 1
ATOM 1023 C CA . ALA A 1 128 ? 0.962 -6.208 18.221 1.00 67.19 128 ALA A CA 1
ATOM 1024 C C . ALA A 1 128 ? 0.508 -5.219 19.312 1.00 67.19 128 ALA A C 1
ATOM 1026 O O . ALA A 1 128 ? 0.310 -5.651 20.448 1.00 67.19 128 ALA A O 1
ATOM 1027 N N . GLU A 1 129 ? 0.399 -3.929 18.979 1.00 56.66 129 GLU A N 1
ATOM 1028 C CA . GLU A 1 129 ? -0.222 -2.881 19.807 1.00 56.66 129 GLU A CA 1
ATOM 1029 C C . GLU A 1 129 ? -1.750 -2.910 19.655 1.00 56.66 129 GLU A C 1
ATOM 1031 O O . GLU A 1 129 ? -2.427 -2.726 20.691 1.00 56.66 129 GLU A O 1
#

Mean predicted aligned error: 12.4 Å

Foldseek 3Di:
DDDDDDDDPDPPDPVVPPCPDPVVVVPADDAEEAAQQVQQCVVVVVQARENVSVVVVVVVCVVVPHPHAAYEDAPCLLPDADPRYGYPPSVSQVVCVVVVRYDHDYWDDDPNDTDDDDCVVVRVVVNVD

Nearest PDB structures (foldseek):
  7ndj-assembly1_A  TM=9.541E-01  e=9.629E-16  Mus musculus
  7ndi-assembly4_D  TM=9.614E-01  e=4.455E-15  Mus musculus
  3v33-assembly1_A  TM=9.639E-01  e=7.589E-15  Homo sapiens
  5h9v-assembly2_B  TM=9.671E-01  e=8.112E-15  Mus musculus
  7ndj-assembly2_B  TM=9.612E-01  e=1.579E-14  Mus musculus

pLDDT: mean 79.7, std 20.64, range [34.66, 98.75]

Solvent-accessible surface area (backbone atoms only — not comparable to full-atom values): 7931 Å² total; per-residue (Å²): 136,85,81,91,78,90,79,76,87,74,76,83,65,86,69,79,81,74,73,84,50,83,66,59,63,77,71,54,72,72,74,42,77,42,63,31,57,62,41,8,25,57,63,28,72,76,72,29,39,20,39,59,36,37,53,53,54,53,49,59,43,46,77,71,67,46,83,50,52,41,30,41,38,58,45,67,73,73,53,82,69,40,94,95,55,38,59,41,61,64,65,52,57,58,51,34,35,75,71,67,29,37,46,68,38,84,63,49,76,54,94,94,40,76,49,83,61,71,60,59,66,62,53,54,50,64,71,72,108

Radius of gyration: 24.23 Å; Cα contacts (8 Å, |Δi|>4): 142; chains: 1; bounding box: 85×28×66 Å

InterPro domains:
  IPR021869 Ribonuclease Zc3h12a-like, NYN domain [PF11977] (29-129)
  IPR051101 ZC3H12/N4BP1 Ribonuclease and Regulator [PTHR12876] (22-129)

Secondary structure (DSSP, 8-state):
-------PPPP--GGGG----HHHHHTSPPPEEEEHHHHHHHHTTTTSEEHHHHHHHHHHHHTTT---EEEEEEGGGGSPPBTTB-EESTHHHHHHHHTT-EEEEP-EEETTEEE---THHHHHHHHH-

Sequence (129 aa):
IASINNNRPESVDEADFELLTPADDAYRLRPVVIDGSNVAMSHGNKVVFSCRGIKICVDWFKARGHKEITVFVPLWRKESSRPDNPITDQEILNELEREKILVFTPSRHCNGKRIQCYDDRCILKLAAE

Organism: NCBI:txid320908